Protein AF-A0A956IYE6-F1 (afdb_monomer_lite)

Secondary structure (DSSP, 8-state):
--SSSSTTSSSS---TT-----TTSGGGHHHHHHHHHHHHHHHSPEEPSS-BPPS-TTSSS-----EEEEEETTT--EEEPPBPEEETTEEE-GGG-SEEEEEE-BSS--SS-TTSBPPTTTTTT-S-EEEEEESSPPPTTEEEEEE-PBPS-HHHH-TT--

pLDDT: mean 80.99, std 15.94, range [44.03, 96.12]

Foldseek 3Di:
DPDPPPPPPPPPPPDPPPPPDDCPDPVVVVVVVVVVVVVVVVQWFDFDQAEFDQPDPVDPWRDWPKWKWKAQPVPRDIDTAAAFDQDPNDTDGPPNDQKHKYKQQADPPPDPNCVNHHDPVNSQRHRITMGMDGNDDDDPRIDMDMDTHGDPCCCVRPVNHD

Structure (mmCIF, N/CA/C/O backbone):
data_AF-A0A956IYE6-F1
#
_entry.id   AF-A0A956IYE6-F1
#
loop_
_atom_site.group_PDB
_atom_site.id
_atom_site.type_symbol
_atom_site.label_atom_id
_atom_site.label_alt_id
_atom_site.label_comp_id
_atom_site.label_asym_id
_atom_site.label_entity_id
_atom_site.label_seq_id
_atom_site.pdbx_PDB_ins_code
_atom_site.Cartn_x
_atom_site.Cartn_y
_atom_site.Cartn_z
_atom_site.occupancy
_atom_site.B_iso_or_equiv
_atom_site.auth_seq_id
_atom_site.auth_comp_id
_atom_site.auth_asym_id
_atom_site.auth_atom_id
_atom_site.pdbx_PDB_model_num
ATOM 1 N N . ARG A 1 1 ? 53.115 -42.828 -24.987 1.00 49.59 1 ARG A N 1
ATOM 2 C CA . ARG A 1 1 ? 54.206 -41.825 -24.904 1.00 49.59 1 ARG A CA 1
ATOM 3 C C . ARG A 1 1 ? 53.665 -40.422 -25.239 1.00 49.59 1 ARG A C 1
ATOM 5 O O . ARG A 1 1 ? 54.226 -39.773 -26.099 1.00 49.59 1 ARG A O 1
ATOM 12 N N . LEU A 1 2 ? 52.567 -39.999 -24.591 1.00 44.41 2 LEU A N 1
ATOM 13 C CA . LEU A 1 2 ? 51.901 -38.682 -24.708 1.00 44.41 2 LEU A CA 1
ATOM 14 C C . LEU A 1 2 ? 50.968 -38.519 -23.482 1.00 44.41 2 LEU A C 1
ATOM 16 O O . LEU A 1 2 ? 49.750 -38.533 -23.600 1.00 44.41 2 LEU A O 1
ATOM 20 N N . ARG A 1 3 ? 51.532 -38.552 -22.269 1.00 44.03 3 ARG A N 1
ATOM 21 C CA . ARG A 1 3 ? 50.774 -38.376 -21.009 1.00 44.03 3 ARG A CA 1
ATOM 22 C C . ARG A 1 3 ? 51.588 -37.678 -19.911 1.00 44.03 3 ARG A C 1
ATOM 24 O O . ARG A 1 3 ? 51.214 -37.738 -18.756 1.00 44.03 3 ARG A O 1
ATOM 31 N N . SER A 1 4 ? 52.710 -37.055 -20.271 1.00 47.66 4 SER A N 1
ATOM 32 C CA . SER A 1 4 ? 53.659 -36.446 -19.325 1.00 47.66 4 SER A CA 1
ATOM 33 C C . SER A 1 4 ? 54.035 -35.011 -19.709 1.00 47.66 4 SER A C 1
ATOM 35 O O . SER A 1 4 ? 55.137 -34.572 -19.408 1.00 47.66 4 SER A O 1
ATOM 37 N N . LEU A 1 5 ? 53.172 -34.317 -20.457 1.00 46.19 5 LEU A N 1
ATOM 38 C CA . LEU A 1 5 ? 53.403 -32.934 -20.901 1.00 46.19 5 LEU A CA 1
ATOM 39 C C . LEU A 1 5 ? 52.270 -31.977 -20.500 1.00 46.19 5 LEU A C 1
ATOM 41 O O . LEU A 1 5 ? 52.263 -30.848 -20.961 1.00 46.19 5 LEU A O 1
ATOM 45 N N . VAL A 1 6 ? 51.317 -32.408 -19.665 1.00 47.78 6 VAL A N 1
ATOM 46 C CA . VAL A 1 6 ? 50.218 -31.536 -19.195 1.00 47.78 6 VAL A CA 1
ATOM 47 C C . VAL A 1 6 ? 50.425 -31.068 -17.746 1.00 47.78 6 VAL A C 1
ATOM 49 O O . VAL A 1 6 ? 49.808 -30.098 -17.331 1.00 47.78 6 VAL A O 1
ATOM 52 N N . ASP A 1 7 ? 51.364 -31.660 -17.001 1.00 45.38 7 ASP A N 1
ATOM 53 C CA . ASP A 1 7 ? 51.587 -31.331 -15.581 1.00 45.38 7 ASP A CA 1
ATOM 54 C C . ASP A 1 7 ? 52.677 -30.264 -15.346 1.00 45.38 7 ASP A C 1
ATOM 56 O O . ASP A 1 7 ? 53.159 -30.118 -14.229 1.00 45.38 7 ASP A O 1
ATOM 60 N N . ALA A 1 8 ? 53.110 -29.535 -16.381 1.00 45.06 8 ALA A N 1
ATOM 61 C CA . ALA A 1 8 ? 54.215 -28.569 -16.274 1.00 45.06 8 ALA A CA 1
ATOM 62 C C . ALA A 1 8 ? 53.820 -27.108 -16.557 1.00 45.06 8 ALA A C 1
ATOM 64 O O . ALA A 1 8 ? 54.696 -26.256 -16.653 1.00 45.06 8 ALA A O 1
ATOM 65 N N . GLU A 1 9 ? 52.526 -26.802 -16.676 1.00 45.94 9 GLU A N 1
ATOM 66 C CA . GLU A 1 9 ? 52.058 -25.459 -17.055 1.00 45.94 9 GLU A CA 1
ATOM 67 C C . GLU A 1 9 ? 50.918 -24.966 -16.150 1.00 45.94 9 GLU A C 1
ATOM 69 O O . GLU A 1 9 ? 49.945 -24.370 -16.598 1.00 45.94 9 GLU A O 1
ATOM 74 N N . VAL A 1 10 ? 51.026 -25.245 -14.846 1.00 49.00 10 VAL A N 1
ATOM 75 C CA . VAL A 1 10 ? 50.118 -24.710 -13.811 1.00 49.00 10 VAL A CA 1
ATOM 76 C C . VAL A 1 10 ? 50.916 -24.189 -12.607 1.00 49.00 10 VAL A C 1
ATOM 78 O O . VAL A 1 10 ? 50.525 -24.386 -11.466 1.00 49.00 10 VAL A O 1
ATOM 81 N N . ASP A 1 11 ? 52.057 -23.538 -12.848 1.00 45.16 11 ASP A N 1
ATOM 82 C CA . ASP A 1 11 ? 52.896 -22.975 -11.772 1.00 45.16 11 ASP A CA 1
ATOM 83 C C . ASP A 1 11 ? 53.282 -21.501 -12.011 1.00 45.16 11 ASP A C 1
ATOM 85 O O . ASP A 1 11 ? 54.274 -21.001 -11.487 1.00 45.16 11 ASP A O 1
ATOM 89 N N . GLU A 1 12 ? 52.477 -20.767 -12.791 1.00 44.84 12 GLU A N 1
ATOM 90 C CA . GLU A 1 12 ? 52.711 -19.337 -13.068 1.00 44.84 12 GLU A CA 1
ATOM 91 C C . GLU A 1 12 ? 51.422 -18.493 -13.054 1.00 44.84 12 GLU A C 1
ATOM 93 O O . GLU A 1 12 ? 51.267 -17.546 -13.816 1.00 44.84 12 GLU A O 1
ATOM 98 N N . TRP A 1 13 ? 50.456 -18.835 -12.195 1.00 46.47 13 TRP A N 1
ATOM 99 C CA . TRP A 1 13 ? 49.241 -18.024 -11.980 1.00 46.47 13 TRP A CA 1
ATOM 100 C C . TRP A 1 13 ? 48.987 -17.720 -10.495 1.00 46.47 13 TRP A C 1
ATOM 102 O O . TRP A 1 13 ? 47.854 -17.556 -10.055 1.00 46.47 13 TRP A O 1
ATOM 112 N N . SER A 1 14 ? 50.052 -17.565 -9.705 1.00 50.34 14 SER A N 1
ATOM 113 C CA . SER A 1 14 ? 50.011 -17.019 -8.339 1.00 50.34 14 SER A CA 1
ATOM 114 C C . SER A 1 14 ? 49.891 -15.487 -8.332 1.00 50.34 14 SER A C 1
ATOM 116 O O . SER A 1 14 ? 50.554 -14.783 -7.569 1.00 50.34 14 SER A O 1
ATOM 118 N N . ALA A 1 15 ? 49.033 -14.945 -9.196 1.00 52.84 15 ALA A N 1
ATOM 119 C CA . ALA A 1 15 ? 48.708 -13.532 -9.172 1.00 52.84 15 ALA A CA 1
ATOM 120 C C . ALA A 1 15 ? 47.560 -13.289 -8.168 1.00 52.84 15 ALA A C 1
ATOM 122 O O . ALA A 1 15 ? 46.557 -14.001 -8.214 1.00 52.84 15 ALA A O 1
ATOM 123 N N . PRO A 1 16 ? 47.646 -12.277 -7.284 1.00 49.72 16 PRO A N 1
ATOM 124 C CA . PRO A 1 16 ? 46.663 -12.027 -6.217 1.00 49.72 16 PRO A CA 1
ATOM 125 C C . PRO A 1 16 ? 45.248 -11.646 -6.701 1.00 49.72 16 PRO A C 1
ATOM 127 O O . PRO A 1 16 ? 44.376 -11.371 -5.884 1.00 49.72 16 PRO A O 1
ATOM 130 N N . TRP A 1 17 ? 45.005 -11.632 -8.013 1.00 53.19 17 TRP A N 1
ATOM 131 C CA . TRP A 1 17 ? 43.701 -11.399 -8.637 1.00 53.19 17 TRP A CA 1
ATOM 132 C C . TRP A 1 17 ? 43.052 -12.677 -9.203 1.00 53.19 17 TRP A C 1
ATOM 134 O O . TRP A 1 17 ? 41.941 -12.612 -9.720 1.00 53.19 17 TRP A O 1
ATOM 144 N N . ALA A 1 18 ? 43.691 -13.847 -9.084 1.00 48.91 18 ALA A N 1
ATOM 145 C CA . ALA A 1 18 ? 43.176 -15.126 -9.583 1.00 48.91 18 ALA A CA 1
ATOM 146 C C . ALA A 1 18 ? 42.144 -15.794 -8.645 1.00 48.91 18 ALA A C 1
ATOM 148 O O . ALA A 1 18 ? 42.116 -17.015 -8.517 1.00 48.91 18 ALA A O 1
ATOM 149 N N . PHE A 1 19 ? 41.274 -15.013 -7.998 1.00 53.22 19 PHE A N 1
ATOM 150 C CA . PHE A 1 19 ? 40.067 -15.545 -7.359 1.00 53.22 19 PHE A CA 1
ATOM 151 C C . PHE A 1 19 ? 38.858 -15.213 -8.233 1.00 53.22 19 PHE A C 1
ATOM 153 O O . PHE A 1 19 ? 38.086 -14.304 -7.949 1.00 53.22 19 PHE A O 1
ATOM 160 N N . MET A 1 20 ? 38.708 -15.945 -9.337 1.00 55.75 20 MET A N 1
ATOM 161 C CA . MET A 1 20 ? 37.428 -16.026 -10.045 1.00 55.75 20 MET A CA 1
ATOM 162 C C . MET A 1 20 ? 36.647 -17.220 -9.493 1.00 55.75 20 MET A C 1
ATOM 164 O O . MET A 1 20 ? 36.390 -18.191 -10.203 1.00 55.75 20 MET A O 1
ATOM 168 N N . GLY A 1 21 ? 36.311 -17.169 -8.202 1.00 59.84 21 GLY A N 1
ATOM 169 C CA . GLY A 1 21 ? 35.242 -18.009 -7.673 1.00 59.84 21 GLY A CA 1
ATOM 170 C C . GLY A 1 21 ? 33.946 -17.626 -8.383 1.00 59.84 21 GLY A C 1
ATOM 171 O O . GLY A 1 21 ? 33.663 -16.440 -8.567 1.00 59.84 21 GLY A O 1
ATOM 172 N N . SER A 1 22 ? 33.189 -18.612 -8.858 1.00 69.62 22 SER A N 1
ATOM 173 C CA . SER A 1 22 ? 31.853 -18.347 -9.391 1.00 69.62 22 SER A CA 1
ATOM 174 C C . SER A 1 22 ? 30.989 -17.760 -8.277 1.00 69.62 22 SER A C 1
ATOM 176 O O . SER A 1 22 ? 31.059 -18.231 -7.148 1.00 69.62 22 SER A O 1
ATOM 178 N N . ILE A 1 23 ? 30.122 -16.795 -8.592 1.00 66.38 23 ILE A N 1
ATOM 179 C CA . ILE A 1 23 ? 29.118 -16.296 -7.636 1.00 66.38 23 ILE A CA 1
ATOM 180 C C . ILE A 1 23 ? 28.150 -17.404 -7.173 1.00 66.38 23 ILE A C 1
ATOM 182 O O . ILE A 1 23 ? 27.444 -17.232 -6.190 1.00 66.38 23 ILE A O 1
ATOM 186 N N . CYS A 1 24 ? 28.128 -18.542 -7.877 1.00 72.44 24 CYS A N 1
ATOM 187 C CA . CYS A 1 24 ? 27.356 -19.729 -7.514 1.00 72.44 24 CYS A CA 1
ATOM 188 C C . CYS A 1 24 ? 28.126 -20.730 -6.630 1.00 72.44 24 CYS A C 1
ATOM 190 O O . CYS A 1 24 ? 27.665 -21.857 -6.490 1.00 72.44 24 CYS A O 1
ATOM 192 N N . ASP A 1 25 ? 29.325 -20.394 -6.146 1.00 75.69 25 ASP A N 1
ATOM 193 C CA . ASP A 1 25 ? 30.071 -21.224 -5.191 1.00 75.69 25 ASP A CA 1
ATOM 194 C C . ASP A 1 25 ? 29.487 -21.052 -3.780 1.00 75.69 25 ASP A C 1
ATOM 196 O O . ASP A 1 25 ? 29.225 -19.922 -3.363 1.00 75.69 25 ASP A O 1
ATOM 200 N N . ASP A 1 26 ? 29.327 -22.153 -3.042 1.00 72.94 26 ASP A N 1
ATOM 201 C CA . ASP A 1 26 ? 28.773 -22.187 -1.680 1.00 72.94 26 ASP A CA 1
ATOM 202 C C . ASP A 1 26 ? 29.511 -21.230 -0.715 1.00 72.94 26 ASP A C 1
ATOM 204 O O . ASP A 1 26 ? 28.944 -20.748 0.267 1.00 72.94 26 ASP A O 1
ATOM 208 N N . ALA A 1 27 ? 30.776 -20.884 -0.995 1.00 72.12 27 ALA A N 1
ATOM 209 C CA . ALA A 1 27 ? 31.526 -19.885 -0.229 1.00 72.12 27 ALA A CA 1
ATOM 210 C C . ALA A 1 27 ? 30.889 -18.476 -0.248 1.00 72.12 27 ALA A C 1
ATOM 212 O O . ALA A 1 27 ? 31.189 -17.656 0.626 1.00 72.12 27 ALA A O 1
ATOM 213 N N . TYR A 1 28 ? 30.012 -18.187 -1.215 1.00 67.56 28 TYR A N 1
ATOM 214 C CA . TYR A 1 28 ? 29.268 -16.931 -1.316 1.00 67.56 28 TYR A CA 1
ATOM 215 C C . TYR A 1 28 ? 27.889 -16.971 -0.645 1.00 67.56 28 TYR A C 1
ATOM 217 O O . TYR A 1 28 ? 27.273 -15.911 -0.534 1.00 67.56 28 TYR A O 1
ATOM 225 N N . ASP A 1 29 ? 27.425 -18.116 -0.131 1.00 76.12 29 ASP A N 1
ATOM 226 C CA . ASP A 1 29 ? 26.099 -18.235 0.497 1.00 76.12 29 ASP A CA 1
ATOM 227 C C . ASP A 1 29 ? 25.915 -17.261 1.667 1.00 76.12 29 ASP A C 1
ATOM 229 O O . ASP A 1 29 ? 24.876 -16.614 1.784 1.00 76.12 29 ASP A O 1
A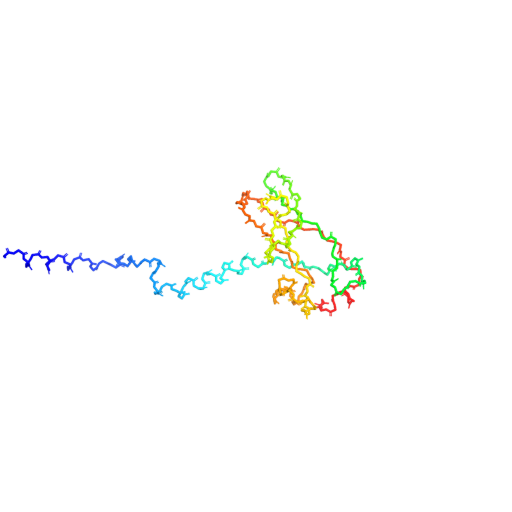TOM 233 N N . GLY A 1 30 ? 26.938 -17.103 2.513 1.00 79.12 30 GLY A N 1
ATOM 234 C CA . GLY A 1 30 ? 26.909 -16.160 3.637 1.00 79.12 30 GLY A CA 1
ATOM 235 C C . GLY A 1 30 ? 26.761 -14.700 3.180 1.00 79.12 30 GLY A C 1
ATOM 236 O O . GLY A 1 30 ? 25.763 -14.059 3.515 1.00 79.12 30 GLY A O 1
ATOM 237 N N . PRO A 1 31 ? 27.704 -14.168 2.377 1.00 76.38 31 PRO A N 1
ATOM 238 C CA . PRO A 1 31 ? 27.606 -12.815 1.830 1.00 76.38 31 PRO A CA 1
ATOM 239 C C . PRO A 1 31 ? 26.330 -12.558 1.010 1.00 76.38 31 PRO A C 1
ATOM 241 O O . PRO A 1 31 ? 25.737 -11.485 1.110 1.00 76.38 31 PRO A O 1
ATOM 244 N N . LEU A 1 32 ? 25.872 -13.529 0.212 1.00 76.69 32 LEU A N 1
ATOM 245 C CA . LEU A 1 32 ? 24.638 -13.399 -0.568 1.00 76.69 32 LEU A CA 1
ATOM 246 C C . LEU A 1 32 ? 23.390 -13.418 0.318 1.00 76.69 32 LEU A C 1
ATOM 248 O O . LEU A 1 32 ? 22.432 -12.708 0.010 1.00 76.69 32 LEU A O 1
ATOM 252 N N . ALA A 1 33 ? 23.389 -14.161 1.428 1.00 74.75 33 ALA A N 1
ATOM 253 C CA . ALA A 1 33 ? 22.305 -14.119 2.404 1.00 74.75 33 ALA A CA 1
ATOM 254 C C . ALA A 1 33 ? 22.195 -12.736 3.065 1.00 74.75 33 ALA A C 1
ATOM 256 O O . ALA A 1 33 ? 21.089 -12.214 3.197 1.00 74.75 33 ALA A O 1
ATOM 257 N N . GLU A 1 34 ? 23.322 -12.104 3.405 1.00 72.44 34 GLU A N 1
ATOM 258 C CA . GLU A 1 34 ? 23.339 -10.740 3.952 1.00 72.44 34 GLU A CA 1
ATOM 259 C C . GLU A 1 34 ? 22.833 -9.705 2.938 1.00 72.44 34 GLU A C 1
ATOM 261 O O . GLU A 1 34 ? 22.001 -8.863 3.276 1.00 72.44 34 GLU A O 1
ATOM 266 N N . VAL A 1 35 ? 23.264 -9.794 1.675 1.00 71.81 35 VAL A N 1
ATOM 267 C CA . VAL A 1 35 ? 22.762 -8.917 0.602 1.00 71.81 35 VAL A CA 1
ATOM 268 C C . VAL A 1 35 ? 21.272 -9.150 0.351 1.00 71.81 35 VAL A C 1
ATOM 270 O O . VAL A 1 35 ? 20.525 -8.193 0.175 1.00 71.81 35 VAL A O 1
ATOM 273 N N . THR A 1 36 ? 20.813 -10.401 0.380 1.00 66.88 36 THR A N 1
ATOM 274 C CA . THR A 1 36 ? 19.389 -10.733 0.223 1.00 66.88 36 THR A CA 1
ATOM 275 C C . THR A 1 36 ? 18.559 -10.156 1.364 1.00 66.88 36 THR A C 1
ATOM 277 O O . THR A 1 36 ? 17.466 -9.653 1.126 1.00 66.88 36 THR A O 1
ATOM 280 N N . GLU A 1 37 ? 19.071 -10.179 2.593 1.00 63.28 37 GLU A N 1
ATOM 281 C CA . GLU A 1 37 ? 18.401 -9.573 3.743 1.00 63.28 37 GLU A CA 1
ATOM 282 C C . GLU A 1 37 ? 18.350 -8.041 3.639 1.00 63.28 37 GLU A C 1
ATOM 284 O O . GLU A 1 37 ? 17.317 -7.436 3.923 1.00 63.28 37 GLU A O 1
ATOM 289 N N . LEU A 1 38 ? 19.420 -7.402 3.154 1.00 60.41 38 LEU A N 1
ATOM 290 C CA . LEU A 1 38 ? 19.423 -5.964 2.867 1.00 60.41 38 LEU A CA 1
ATOM 291 C C . LEU A 1 38 ? 18.410 -5.598 1.772 1.00 60.41 38 LEU A C 1
ATOM 293 O O . LEU A 1 38 ? 17.642 -4.654 1.941 1.00 60.41 38 LEU A O 1
ATOM 297 N N . LEU A 1 39 ? 18.351 -6.377 0.690 1.00 59.56 39 LEU A N 1
ATOM 298 C CA . LEU A 1 39 ? 17.390 -6.173 -0.397 1.00 59.56 39 LEU A CA 1
ATOM 299 C C . LEU A 1 39 ? 15.948 -6.443 0.041 1.00 59.56 39 LEU A C 1
ATOM 301 O O . LEU A 1 39 ? 15.041 -5.741 -0.399 1.00 59.56 39 LEU A O 1
ATOM 305 N N . ARG A 1 40 ? 15.720 -7.422 0.929 1.00 59.41 40 ARG A N 1
ATOM 306 C CA . ARG A 1 40 ? 14.400 -7.638 1.530 1.00 59.41 40 ARG A CA 1
ATOM 307 C C . ARG A 1 40 ? 13.966 -6.434 2.339 1.00 59.41 40 ARG A C 1
ATOM 309 O O . ARG A 1 40 ? 12.828 -6.025 2.178 1.00 59.41 40 ARG A O 1
ATOM 316 N N . ARG A 1 41 ? 14.846 -5.847 3.158 1.00 51.75 41 ARG A N 1
ATOM 317 C CA . ARG A 1 41 ? 14.527 -4.649 3.956 1.00 51.75 41 ARG A CA 1
ATOM 318 C C . ARG A 1 41 ? 14.115 -3.452 3.104 1.00 51.75 41 ARG A C 1
ATOM 320 O O . ARG A 1 41 ? 13.219 -2.723 3.521 1.00 51.75 41 ARG A O 1
ATOM 327 N N . ASP A 1 42 ? 14.710 -3.301 1.923 1.00 50.72 42 ASP A N 1
ATOM 328 C CA . ASP A 1 42 ? 14.323 -2.282 0.937 1.00 50.72 42 ASP A CA 1
ATOM 329 C C . ASP A 1 42 ? 13.014 -2.618 0.192 1.00 50.72 42 ASP A C 1
ATOM 331 O O . ASP A 1 42 ? 12.385 -1.721 -0.366 1.00 50.72 42 ASP A O 1
ATOM 335 N N . GLN A 1 43 ? 12.582 -3.886 0.192 1.00 53.81 43 GLN A N 1
ATOM 336 C CA . GLN A 1 43 ? 11.285 -4.331 -0.344 1.00 53.81 43 GLN A CA 1
ATOM 337 C C . GLN A 1 43 ? 10.154 -4.353 0.695 1.00 53.81 43 GLN A C 1
ATOM 339 O O . GLN A 1 43 ? 9.007 -4.578 0.316 1.00 53.81 43 GLN A O 1
ATOM 344 N N . ILE A 1 44 ? 10.437 -4.135 1.986 1.00 60.56 44 ILE A N 1
ATOM 345 C CA . ILE A 1 44 ? 9.384 -4.068 3.011 1.00 60.56 44 ILE A CA 1
ATOM 346 C C . ILE A 1 44 ? 8.504 -2.855 2.707 1.00 60.56 44 ILE A C 1
ATOM 348 O O . ILE A 1 44 ? 9.020 -1.769 2.424 1.00 60.56 44 ILE A O 1
ATOM 352 N N . GLY A 1 45 ? 7.187 -3.055 2.767 1.00 66.94 45 GLY A N 1
ATOM 353 C CA . GLY A 1 45 ? 6.201 -2.012 2.532 1.00 66.94 45 GLY A CA 1
ATOM 354 C C . GLY A 1 45 ? 6.469 -0.745 3.349 1.00 66.94 45 GLY A C 1
ATOM 355 O O . GLY A 1 45 ? 7.134 -0.750 4.390 1.00 66.94 45 GLY A O 1
ATOM 356 N N . ALA A 1 46 ? 5.961 0.379 2.859 1.00 88.12 46 ALA A N 1
ATOM 357 C CA . ALA A 1 46 ? 6.027 1.633 3.584 1.00 88.12 46 ALA A CA 1
ATOM 358 C C . ALA A 1 46 ? 4.951 1.639 4.676 1.00 88.12 46 ALA A C 1
ATOM 360 O O . ALA A 1 46 ? 3.771 1.462 4.381 1.00 88.12 46 ALA A O 1
ATOM 361 N N . CYS A 1 47 ? 5.341 1.877 5.928 1.00 90.81 47 CYS A N 1
ATOM 362 C CA . CYS A 1 47 ? 4.363 2.125 6.982 1.00 90.81 47 CYS A CA 1
ATOM 363 C C . CYS A 1 47 ? 3.825 3.551 6.843 1.00 90.81 47 CYS A C 1
ATOM 365 O O . CYS A 1 47 ? 4.600 4.498 6.661 1.00 90.81 47 CYS A O 1
ATOM 367 N N . VAL A 1 48 ? 2.510 3.709 6.940 1.00 91.25 48 VAL A N 1
ATOM 368 C CA . VAL A 1 48 ? 1.870 5.022 6.907 1.00 91.25 48 VAL A CA 1
ATOM 369 C C . VAL A 1 48 ? 2.178 5.740 8.233 1.00 91.25 48 VAL A C 1
ATOM 371 O O . VAL A 1 48 ? 1.896 5.183 9.290 1.00 91.25 48 VAL A O 1
ATOM 374 N N . PRO A 1 49 ? 2.794 6.939 8.211 1.00 85.31 49 PRO A N 1
ATOM 375 C CA . PRO A 1 49 ? 3.376 7.583 9.393 1.00 85.31 49 PRO A CA 1
ATOM 376 C C . PRO A 1 49 ? 2.393 8.330 10.283 1.00 85.31 49 PRO A C 1
ATOM 378 O O . PRO A 1 49 ? 2.838 9.041 11.179 1.00 85.31 49 PRO A O 1
ATOM 381 N N . GLU A 1 50 ? 1.093 8.181 10.064 1.00 88.88 50 GLU A N 1
ATOM 382 C CA . GLU A 1 50 ? 0.042 8.705 10.934 1.00 88.88 50 GLU A CA 1
ATOM 383 C C . GLU A 1 50 ? -1.046 7.639 11.085 1.00 88.88 50 GLU A C 1
ATOM 385 O O . GLU A 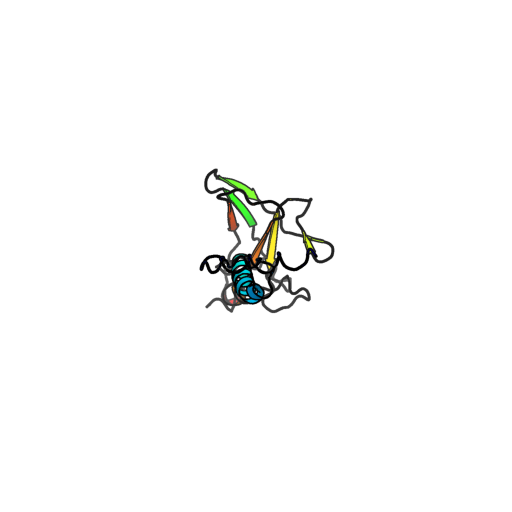1 50 ? -1.179 6.760 10.228 1.00 88.88 50 GLU A O 1
ATOM 390 N N . CYS A 1 51 ? -1.837 7.731 12.154 1.00 92.50 51 CYS A N 1
ATOM 391 C CA . CYS A 1 51 ? -2.972 6.838 12.364 1.00 92.50 51 CYS A CA 1
ATOM 392 C C . CYS A 1 51 ? -4.036 7.049 11.278 1.00 92.50 51 CYS A C 1
ATOM 394 O O . CYS A 1 51 ? -4.651 8.117 11.199 1.00 92.50 51 CYS A O 1
ATOM 396 N N . VAL A 1 52 ? -4.260 6.033 10.446 1.00 94.38 52 VAL A N 1
ATOM 397 C CA . VAL A 1 52 ? -5.317 6.037 9.425 1.00 94.38 52 VAL A CA 1
ATOM 398 C C . VAL A 1 52 ? -6.671 5.792 10.090 1.00 94.38 52 VAL A C 1
ATOM 400 O O . VAL A 1 52 ? -6.769 4.957 10.985 1.00 94.38 52 VAL A O 1
ATOM 403 N N . ALA A 1 53 ? -7.701 6.528 9.680 1.00 93.81 53 ALA A N 1
ATOM 404 C CA . ALA A 1 53 ? -9.051 6.361 10.211 1.00 93.81 53 ALA A CA 1
ATOM 405 C C . ALA A 1 53 ? -9.663 5.021 9.780 1.00 93.81 53 ALA A C 1
ATOM 407 O O . ALA A 1 53 ? -9.526 4.626 8.620 1.00 93.81 53 ALA A O 1
ATOM 408 N N . ASP A 1 54 ? -10.390 4.374 10.693 1.00 92.06 5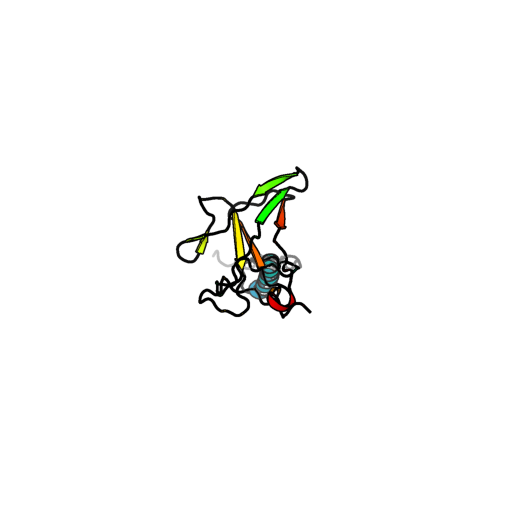4 ASP A N 1
ATOM 409 C CA . ASP A 1 54 ? -11.269 3.261 10.340 1.00 92.06 54 ASP A CA 1
ATOM 410 C C . ASP A 1 54 ? -12.589 3.785 9.774 1.00 92.06 54 ASP A C 1
ATOM 412 O O . ASP A 1 54 ? -13.333 4.516 10.435 1.00 92.06 54 ASP A O 1
ATOM 416 N N . GLN A 1 55 ? -12.878 3.415 8.532 1.00 92.25 55 GLN A N 1
ATOM 417 C CA . GLN A 1 55 ? -14.074 3.837 7.816 1.00 92.25 55 GLN A CA 1
ATOM 418 C C . GLN A 1 55 ? -15.290 2.974 8.171 1.00 92.25 55 GLN A C 1
ATOM 420 O O . GLN A 1 55 ? -16.428 3.413 7.974 1.00 92.25 55 GLN A O 1
ATOM 425 N N . ASP A 1 56 ? -15.079 1.770 8.714 1.00 90.56 56 ASP A N 1
ATOM 426 C CA . ASP A 1 56 ? -16.159 0.867 9.100 1.00 90.56 56 ASP A CA 1
ATOM 427 C C . ASP A 1 56 ? -15.839 0.078 10.375 1.00 90.56 56 ASP A C 1
ATOM 429 O O . ASP A 1 56 ? -15.509 -1.097 10.350 1.00 90.56 56 ASP A O 1
ATOM 433 N N . SER A 1 57 ? -16.106 0.688 11.530 1.00 85.56 57 SER A N 1
ATOM 434 C CA . SER A 1 57 ? -15.994 0.017 12.841 1.00 85.56 57 SER A CA 1
ATOM 435 C C . SER A 1 57 ? -16.831 -1.269 13.025 1.00 85.56 57 SER A C 1
ATOM 437 O O . SER A 1 57 ? -16.786 -1.883 14.096 1.00 85.56 57 SER A O 1
ATOM 439 N N . THR A 1 58 ? -17.662 -1.667 12.051 1.00 88.12 58 THR A N 1
ATOM 440 C CA . THR A 1 58 ? -18.387 -2.945 12.098 1.00 88.12 58 THR A CA 1
ATOM 441 C C . THR A 1 58 ? -17.564 -4.123 11.573 1.00 88.12 58 THR A C 1
ATOM 443 O O . THR A 1 58 ? -17.928 -5.275 11.846 1.00 88.12 58 THR A O 1
ATOM 446 N N . THR A 1 59 ? -16.455 -3.870 10.871 1.00 87.38 59 THR A N 1
ATOM 447 C CA . THR A 1 59 ? -15.507 -4.900 10.442 1.00 87.38 59 THR A CA 1
ATOM 448 C C . THR A 1 59 ? -14.471 -5.189 11.532 1.00 87.38 59 THR A C 1
ATOM 450 O O . THR A 1 59 ? -14.136 -4.331 12.342 1.00 87.38 59 THR A O 1
ATOM 453 N N . PRO A 1 60 ? -13.960 -6.432 11.611 1.00 83.12 60 PRO A N 1
ATOM 454 C CA . PRO A 1 60 ? -12.917 -6.780 12.577 1.00 83.12 60 PRO A CA 1
ATOM 455 C C . PRO A 1 60 ? -11.538 -6.221 12.200 1.00 83.12 60 PRO A C 1
ATOM 457 O O . PRO A 1 60 ? -10.648 -6.202 13.044 1.00 83.12 60 PRO A O 1
ATOM 460 N N . LEU A 1 61 ? -11.354 -5.824 10.940 1.00 87.56 61 LEU A N 1
ATOM 461 C CA . LEU A 1 61 ? -10.151 -5.172 10.442 1.00 87.56 61 LEU A CA 1
ATOM 462 C C . LEU A 1 61 ? -10.438 -3.711 10.137 1.00 87.56 61 LEU A C 1
ATOM 464 O O . LEU A 1 61 ? -11.572 -3.365 9.815 1.00 87.56 61 LEU A O 1
ATOM 468 N N . LEU A 1 62 ? -9.372 -2.917 10.170 1.00 90.12 62 LEU A N 1
ATOM 469 C CA . LEU A 1 62 ? -9.355 -1.538 9.711 1.00 90.12 62 LEU A CA 1
ATOM 470 C C . LEU A 1 62 ? -9.735 -1.463 8.226 1.00 90.12 62 LEU A C 1
ATOM 472 O O . LEU A 1 62 ? -9.035 -2.020 7.375 1.00 90.12 62 LEU A O 1
ATOM 476 N N . GLU A 1 63 ? -10.797 -0.727 7.917 1.00 91.12 63 GLU A N 1
ATOM 477 C CA . GLU A 1 63 ? -11.171 -0.395 6.544 1.00 91.12 63 GLU A CA 1
ATOM 478 C C . GLU A 1 63 ? -10.671 1.014 6.227 1.00 91.12 63 GLU A C 1
ATOM 480 O O . GLU A 1 63 ? -11.155 1.999 6.778 1.00 91.12 63 GLU A O 1
ATOM 485 N N . THR A 1 64 ? -9.671 1.122 5.352 1.00 92.75 64 THR A N 1
ATOM 486 C CA . THR A 1 64 ? -9.066 2.410 4.987 1.00 92.75 64 THR A CA 1
ATOM 487 C C . THR A 1 64 ? -9.740 3.017 3.751 1.00 92.75 64 THR A C 1
ATOM 489 O O . THR A 1 64 ? -10.337 2.318 2.929 1.00 92.75 64 THR A O 1
ATOM 492 N N . ASP A 1 65 ? -9.594 4.330 3.566 1.00 94.38 65 ASP A N 1
ATOM 493 C CA . ASP A 1 65 ? -9.910 5.032 2.314 1.00 94.38 65 ASP A CA 1
ATOM 494 C C . ASP A 1 65 ? -8.645 5.388 1.505 1.00 94.38 65 ASP A C 1
ATOM 496 O O . ASP A 1 65 ? -8.677 6.247 0.614 1.00 94.38 65 ASP A O 1
ATOM 500 N N . CYS A 1 66 ? -7.512 4.757 1.829 1.00 95.25 66 CYS A N 1
ATOM 501 C CA . CYS A 1 66 ? -6.222 5.095 1.256 1.00 95.25 66 CYS A CA 1
ATOM 502 C C . CYS A 1 66 ? -6.236 4.967 -0.275 1.00 95.25 66 CYS A C 1
ATOM 504 O O . CYS A 1 66 ? -6.599 3.944 -0.856 1.00 95.25 66 CYS A O 1
ATOM 506 N N . VAL A 1 67 ? -5.773 6.020 -0.949 1.00 95.69 67 VAL A N 1
ATOM 507 C CA . VAL A 1 67 ? -5.547 6.027 -2.396 1.00 95.69 67 VAL A CA 1
ATOM 508 C C . VAL A 1 67 ? -4.067 6.185 -2.696 1.00 95.69 67 VAL A C 1
ATOM 510 O O . VAL A 1 67 ? -3.403 7.085 -2.172 1.00 95.69 67 VAL A O 1
ATOM 513 N N . TYR A 1 68 ? -3.559 5.335 -3.586 1.00 95.38 68 TYR A N 1
ATOM 514 C CA . TYR A 1 68 ? -2.160 5.341 -3.994 1.00 95.38 68 TYR A CA 1
ATOM 515 C C . TYR A 1 68 ? -2.012 5.618 -5.481 1.00 95.38 68 TYR A C 1
ATOM 517 O O . TYR A 1 68 ? -2.789 5.158 -6.315 1.00 95.38 68 TYR A O 1
ATOM 525 N N . ARG A 1 69 ? -0.959 6.355 -5.816 1.00 95.75 69 ARG A N 1
ATOM 526 C CA . ARG A 1 69 ? -0.581 6.667 -7.190 1.00 95.75 69 ARG A CA 1
ATOM 527 C C . ARG A 1 69 ? 0.925 6.679 -7.340 1.00 95.75 69 ARG A C 1
ATOM 529 O O . ARG A 1 69 ? 1.662 6.995 -6.407 1.00 95.75 69 ARG A O 1
ATOM 536 N N . LEU A 1 70 ? 1.370 6.392 -8.548 1.00 94.69 70 LEU A N 1
ATOM 537 C CA . LEU A 1 70 ? 2.737 6.617 -8.972 1.00 94.69 70 LEU A CA 1
ATOM 538 C C . LEU A 1 70 ? 2.841 8.000 -9.594 1.00 94.69 70 LEU A C 1
ATOM 540 O O . LEU A 1 70 ? 2.060 8.330 -10.483 1.00 94.69 70 LEU A O 1
ATOM 544 N N . VAL A 1 71 ? 3.806 8.795 -9.141 1.00 95.81 71 VAL A N 1
ATOM 545 C CA . VAL A 1 71 ? 4.074 10.126 -9.689 1.00 95.81 71 VAL A CA 1
ATOM 546 C C . VAL A 1 71 ? 5.500 10.161 -10.207 1.00 95.81 71 VAL A C 1
ATOM 548 O O . VAL A 1 71 ? 6.442 9.882 -9.466 1.00 95.81 71 VAL A O 1
ATOM 551 N N . ASN A 1 72 ? 5.672 10.518 -11.476 1.00 96.12 72 ASN A N 1
ATOM 552 C CA . ASN A 1 72 ? 6.991 10.796 -12.016 1.00 96.12 72 ASN A CA 1
ATOM 553 C C . ASN A 1 72 ? 7.421 12.215 -11.622 1.00 96.12 72 ASN A C 1
ATOM 555 O O . ASN A 1 72 ? 6.849 13.195 -12.096 1.00 96.12 72 ASN A O 1
ATOM 559 N N . ILE A 1 73 ? 8.445 12.344 -10.783 1.00 95.00 73 ILE A N 1
ATOM 560 C CA . ILE A 1 73 ? 8.893 13.635 -10.241 1.00 95.00 73 ILE A CA 1
ATOM 561 C C . ILE A 1 73 ? 9.524 14.552 -11.302 1.00 95.00 73 ILE A C 1
ATOM 563 O O . ILE A 1 73 ? 9.632 15.757 -11.085 1.00 95.00 73 ILE A O 1
ATOM 567 N N . TYR A 1 74 ? 9.939 14.005 -12.451 1.00 96.00 74 TYR A N 1
ATOM 568 C CA . TYR A 1 74 ? 10.536 14.775 -13.544 1.00 96.00 74 TYR A CA 1
ATOM 569 C C . TYR A 1 74 ? 9.503 15.248 -14.570 1.00 96.00 74 TYR A C 1
ATOM 571 O O . TYR A 1 74 ? 9.639 16.350 -15.101 1.00 96.00 74 TYR A O 1
ATOM 579 N N . THR A 1 75 ? 8.489 14.430 -14.876 1.00 95.81 75 THR A N 1
ATOM 580 C CA . THR A 1 75 ? 7.477 14.738 -15.906 1.00 95.81 75 THR A CA 1
ATOM 581 C C . THR A 1 75 ? 6.140 15.202 -15.329 1.00 95.81 75 THR A C 1
ATOM 583 O O . THR A 1 75 ? 5.355 15.820 -16.045 1.00 95.81 75 THR A O 1
ATOM 586 N N . GLY A 1 76 ? 5.869 14.919 -14.053 1.00 94.56 76 GLY A N 1
ATOM 587 C CA . GLY A 1 76 ? 4.582 15.159 -13.401 1.00 94.56 76 GLY A CA 1
ATOM 588 C C . GLY A 1 76 ? 3.479 14.169 -13.793 1.00 94.56 76 GLY A C 1
ATOM 589 O O . GLY A 1 76 ? 2.336 14.359 -13.379 1.00 94.56 76 GLY A O 1
ATOM 590 N N . GLU A 1 77 ? 3.792 13.138 -14.587 1.00 95.69 77 GLU A N 1
ATOM 591 C CA . GLU A 1 77 ? 2.849 12.076 -14.955 1.00 95.69 77 GLU A CA 1
ATOM 592 C C . GLU A 1 77 ? 2.370 11.322 -13.709 1.00 95.69 77 GLU A C 1
ATOM 594 O O . GLU A 1 77 ? 3.169 11.035 -12.815 1.00 95.69 77 GLU A O 1
ATOM 599 N N . GLN A 1 78 ? 1.071 11.012 -13.656 1.00 95.12 78 GLN A N 1
ATOM 600 C CA . GLN A 1 78 ? 0.446 10.317 -12.533 1.00 95.12 78 GLN A CA 1
ATOM 601 C C . GLN A 1 78 ? -0.342 9.111 -13.024 1.00 95.12 78 GLN A C 1
ATOM 603 O O . GLN A 1 78 ? -1.095 9.215 -13.993 1.00 95.12 78 GLN A O 1
ATOM 608 N N . VAL A 1 79 ? -0.182 7.992 -12.328 1.00 93.94 79 VAL A N 1
ATOM 609 C CA . VAL A 1 79 ? -0.924 6.757 -12.576 1.00 93.94 79 VAL A CA 1
ATOM 610 C C . VAL A 1 79 ? -1.527 6.303 -11.261 1.00 93.94 79 VAL A C 1
ATOM 612 O O . VAL A 1 79 ? -0.789 5.980 -10.329 1.00 93.94 79 VAL A O 1
ATOM 615 N N . ASP A 1 80 ? -2.853 6.287 -11.190 1.00 94.75 80 ASP A N 1
ATOM 616 C CA . ASP A 1 80 ? -3.562 5.711 -10.052 1.00 94.75 80 ASP A CA 1
ATOM 617 C C . ASP A 1 80 ? -3.318 4.202 -10.017 1.00 94.75 80 ASP A C 1
ATOM 619 O O . ASP A 1 80 ? -3.276 3.536 -11.055 1.00 94.75 80 ASP A O 1
ATOM 623 N N . LEU A 1 81 ? -3.113 3.671 -8.817 1.00 94.75 81 LEU A N 1
ATOM 624 C CA . LEU A 1 81 ? -2.901 2.250 -8.604 1.00 94.75 81 LEU A CA 1
ATOM 625 C C . LEU A 1 81 ? -4.201 1.613 -8.138 1.00 94.75 81 LEU A C 1
ATOM 627 O O . LEU A 1 81 ? -4.863 2.129 -7.241 1.00 94.75 81 LEU A O 1
ATOM 631 N N . ALA A 1 82 ? -4.537 0.462 -8.707 1.00 95.50 82 ALA A N 1
ATOM 632 C CA . ALA A 1 82 ? -5.598 -0.372 -8.178 1.00 95.50 82 ALA A CA 1
ATOM 633 C C . ALA A 1 82 ? -5.080 -1.258 -7.032 1.00 95.50 82 ALA A C 1
ATOM 635 O O . ALA A 1 82 ? -3.901 -1.638 -6.999 1.00 95.50 82 ALA A O 1
ATOM 636 N N . ARG A 1 83 ? -5.975 -1.623 -6.107 1.00 94.19 83 ARG A N 1
ATOM 637 C CA . ARG A 1 83 ? -5.686 -2.623 -5.072 1.00 94.19 83 ARG A CA 1
ATOM 638 C C . ARG A 1 83 ? -5.500 -3.987 -5.736 1.00 94.19 83 ARG A C 1
ATOM 640 O O . ARG A 1 83 ? -6.259 -4.351 -6.634 1.00 94.19 83 ARG A O 1
ATOM 647 N N . CYS A 1 84 ? -4.490 -4.737 -5.313 1.00 94.38 84 CYS A N 1
ATOM 648 C CA . CYS A 1 84 ? -4.293 -6.104 -5.775 1.00 94.38 84 CYS A CA 1
ATOM 649 C C . CYS A 1 84 ? -5.452 -6.999 -5.316 1.00 94.38 84 CYS A C 1
ATOM 651 O O . CYS A 1 84 ? -6.036 -6.808 -4.251 1.00 94.38 84 CYS A O 1
ATOM 653 N N . GLU A 1 85 ? -5.732 -8.036 -6.095 1.00 93.19 85 GLU A N 1
ATOM 654 C CA . GLU A 1 85 ? -6.718 -9.064 -5.779 1.00 93.19 85 GLU A CA 1
ATOM 655 C C . GLU A 1 85 ? -6.004 -10.373 -5.433 1.00 93.19 85 GLU A C 1
ATOM 657 O O . GLU A 1 85 ? -4.987 -10.723 -6.041 1.00 93.19 85 GLU A O 1
ATOM 662 N N . ARG A 1 86 ? -6.562 -11.148 -4.500 1.00 88.00 86 ARG A N 1
ATOM 663 C CA . ARG A 1 86 ? -6.132 -12.533 -4.284 1.00 88.00 86 ARG A CA 1
ATOM 664 C C . ARG A 1 86 ? -6.648 -13.418 -5.421 1.00 88.00 86 ARG A C 1
ATOM 666 O O . ARG A 1 86 ? -7.854 -13.611 -5.565 1.00 88.00 86 ARG A O 1
ATOM 673 N N . LYS A 1 87 ? -5.736 -14.006 -6.197 1.00 84.81 87 LYS A N 1
ATOM 674 C CA . LYS A 1 87 ? -6.019 -15.036 -7.211 1.00 84.81 87 LYS A CA 1
ATOM 675 C C . LYS A 1 87 ? -5.204 -16.279 -6.883 1.00 84.81 87 LYS A C 1
ATOM 677 O O . LYS A 1 87 ? -3.984 -16.206 -6.793 1.00 84.81 87 LYS A O 1
ATOM 682 N N . ASP A 1 88 ? -5.887 -17.394 -6.631 1.00 84.69 88 ASP A N 1
ATOM 683 C CA . ASP A 1 88 ? -5.267 -18.675 -6.257 1.00 84.69 88 ASP A CA 1
ATOM 684 C C . ASP A 1 88 ? -4.276 -18.571 -5.075 1.00 84.69 88 ASP A C 1
ATOM 686 O O . ASP A 1 88 ? -3.243 -19.234 -5.040 1.00 84.69 88 ASP A O 1
ATOM 690 N N . GLY A 1 89 ? -4.579 -17.706 -4.098 1.00 82.25 89 GLY A N 1
ATOM 691 C CA . GLY A 1 89 ? -3.730 -17.487 -2.919 1.00 82.25 89 GLY A CA 1
ATOM 692 C C . GLY A 1 89 ? -2.501 -16.603 -3.164 1.00 82.25 89 GLY A C 1
ATOM 693 O O . GLY A 1 89 ? -1.656 -16.479 -2.282 1.00 82.25 89 GLY A O 1
ATOM 694 N N . VAL A 1 90 ? -2.397 -15.954 -4.327 1.00 85.19 90 VAL A N 1
ATOM 695 C CA . VAL A 1 90 ? -1.320 -15.015 -4.672 1.00 85.19 90 VAL A CA 1
ATOM 696 C C . VAL A 1 90 ? -1.917 -13.639 -4.959 1.00 85.19 90 VAL A C 1
ATOM 698 O O . VAL A 1 90 ? -3.009 -13.530 -5.514 1.00 85.19 90 VAL A O 1
ATOM 701 N N . TRP A 1 91 ? -1.228 -12.577 -4.545 1.00 88.50 91 TRP A N 1
ATOM 702 C CA . TRP A 1 91 ? -1.609 -11.214 -4.907 1.00 88.50 91 TRP A CA 1
ATOM 703 C C . TRP A 1 91 ? -1.326 -10.963 -6.384 1.00 88.50 91 TRP A C 1
ATOM 705 O O . TRP A 1 91 ? -0.221 -11.214 -6.865 1.00 88.50 91 TRP A O 1
ATOM 715 N N . ALA A 1 92 ? -2.326 -10.468 -7.103 1.00 91.62 92 ALA A N 1
ATOM 716 C CA . ALA A 1 92 ? -2.218 -10.171 -8.517 1.00 91.62 92 ALA A CA 1
ATOM 717 C C . ALA A 1 92 ? -2.951 -8.868 -8.856 1.00 91.62 92 ALA A C 1
ATOM 719 O O . ALA A 1 92 ? -3.976 -8.555 -8.248 1.00 91.62 92 ALA A O 1
ATOM 720 N N . PRO A 1 93 ? -2.473 -8.124 -9.861 1.00 92.44 93 PRO A N 1
ATOM 721 C CA . PRO A 1 93 ? -3.148 -6.925 -10.315 1.00 92.44 93 PRO A CA 1
ATOM 722 C C . PRO A 1 93 ? -4.532 -7.262 -10.889 1.00 92.44 93 PRO A C 1
ATOM 724 O O . PRO A 1 93 ? -4.712 -8.297 -11.561 1.00 92.44 93 PRO A O 1
ATOM 727 N N . PRO A 1 94 ? -5.535 -6.405 -10.651 1.00 91.75 94 PRO A N 1
ATOM 728 C CA . PRO A 1 94 ? -6.810 -6.523 -11.336 1.00 91.75 94 PRO A CA 1
ATOM 729 C C . PRO A 1 94 ? -6.603 -6.288 -12.838 1.00 91.75 94 PRO A C 1
ATOM 731 O O . PRO A 1 94 ? -5.682 -5.597 -13.266 1.00 91.75 94 PRO A O 1
ATOM 734 N N . GLY A 1 95 ? -7.420 -6.935 -13.673 1.00 86.62 95 GLY A N 1
ATOM 735 C CA . GLY A 1 95 ? -7.446 -6.671 -15.120 1.00 86.62 95 GLY A CA 1
ATOM 736 C C . GLY A 1 95 ? -6.148 -6.921 -15.910 1.00 86.62 95 GLY A C 1
ATOM 737 O O . GLY A 1 95 ? -6.106 -6.589 -17.092 1.00 86.62 95 GLY A O 1
ATOM 738 N N . GLY A 1 96 ? -5.109 -7.512 -15.308 1.00 80.44 96 GLY A N 1
ATOM 739 C CA . GLY A 1 96 ? -3.806 -7.699 -15.955 1.00 80.44 96 GLY A CA 1
ATOM 740 C C . GLY A 1 96 ? -2.948 -6.432 -16.011 1.00 80.44 96 GLY A C 1
ATOM 741 O O . GLY A 1 96 ? -2.050 -6.347 -16.849 1.00 80.44 96 GLY A O 1
ATOM 742 N N . GLU A 1 97 ? -3.218 -5.447 -15.148 1.00 87.38 97 GLU A N 1
ATOM 743 C CA . GLU A 1 97 ? -2.336 -4.294 -14.964 1.00 87.38 97 GLU A CA 1
ATOM 744 C C . GLU A 1 97 ? -0.910 -4.747 -14.610 1.00 87.38 97 GLU A C 1
ATOM 746 O O . GLU A 1 97 ? -0.680 -5.836 -14.097 1.00 87.38 97 GLU A O 1
ATOM 751 N N . GLY A 1 98 ? 0.092 -3.921 -14.902 1.00 91.81 98 GLY A N 1
ATOM 752 C CA . GLY A 1 98 ? 1.481 -4.280 -14.611 1.00 91.81 98 GLY A CA 1
ATOM 753 C C . GLY A 1 98 ? 1.877 -4.106 -13.139 1.00 91.81 98 GLY A C 1
ATOM 754 O O . GLY A 1 98 ? 2.992 -4.469 -12.758 1.00 91.81 98 GLY A O 1
ATOM 755 N N . ARG A 1 99 ? 1.015 -3.468 -12.341 1.00 93.75 99 ARG A N 1
ATOM 756 C CA . ARG A 1 99 ? 1.287 -3.006 -10.978 1.00 93.75 99 ARG A CA 1
ATOM 757 C C . ARG A 1 99 ? -0.007 -2.936 -10.183 1.00 93.75 99 ARG A C 1
ATOM 759 O O . ARG A 1 99 ? -1.050 -2.687 -10.772 1.00 93.75 99 ARG A O 1
ATOM 766 N N . CYS A 1 100 ? 0.079 -3.098 -8.873 1.00 95.44 100 CYS A N 1
ATOM 767 C CA . CYS A 1 100 ? -1.021 -2.861 -7.941 1.00 95.44 100 CYS A CA 1
ATOM 768 C C . CYS A 1 100 ? -0.452 -2.661 -6.530 1.00 95.44 100 CYS A C 1
ATOM 770 O O . CYS A 1 100 ? 0.739 -2.895 -6.309 1.00 95.44 100 CYS A O 1
ATOM 772 N N . TYR A 1 101 ? -1.278 -2.228 -5.581 1.00 94.50 101 TYR A N 1
ATOM 773 C CA . TYR A 1 101 ? -0.869 -2.102 -4.181 1.00 94.50 101 TYR A CA 1
ATOM 774 C C . TYR A 1 101 ? -1.579 -3.112 -3.274 1.00 94.50 101 TYR A C 1
ATOM 776 O O . TYR A 1 101 ? -2.720 -3.503 -3.528 1.00 94.50 101 TYR A O 1
ATOM 784 N N . VAL A 1 102 ? -0.907 -3.514 -2.199 1.00 93.75 102 VAL A N 1
ATOM 785 C CA . VAL A 1 102 ? -1.478 -4.282 -1.087 1.00 93.75 102 VAL A CA 1
ATOM 786 C C . VAL A 1 102 ? -1.379 -3.431 0.170 1.00 93.75 102 VAL A C 1
ATOM 788 O O . VAL A 1 102 ? -0.336 -2.836 0.425 1.00 93.75 102 VAL A O 1
ATOM 791 N N . GLU A 1 103 ? -2.454 -3.395 0.948 1.00 93.81 103 GLU A N 1
ATOM 792 C CA . GLU A 1 103 ? -2.443 -2.869 2.310 1.00 93.81 103 GLU A CA 1
ATOM 793 C C . GLU A 1 103 ? -2.462 -4.031 3.292 1.00 93.81 103 GLU A C 1
ATOM 795 O O . GLU A 1 103 ? -3.263 -4.957 3.146 1.00 93.81 103 GLU A O 1
ATOM 800 N N . ARG A 1 104 ? -1.594 -3.951 4.293 1.00 93.56 104 ARG A N 1
ATOM 801 C CA . ARG A 1 104 ? -1.597 -4.802 5.475 1.00 93.56 104 ARG A CA 1
ATOM 802 C C . ARG A 1 104 ? -2.095 -3.961 6.629 1.00 93.56 104 ARG A C 1
ATOM 804 O O . ARG A 1 104 ? -1.573 -2.871 6.866 1.00 93.56 104 ARG A O 1
ATOM 811 N N . VAL A 1 105 ? -3.103 -4.464 7.316 1.00 92.94 105 VAL A N 1
ATOM 812 C CA . VAL A 1 105 ? -3.804 -3.741 8.384 1.00 92.94 105 VAL A CA 1
ATOM 813 C C . VAL A 1 105 ? -4.007 -4.605 9.623 1.00 92.94 105 VAL A C 1
ATOM 815 O O . VAL A 1 105 ? -4.433 -4.118 10.668 1.00 92.94 105 VAL A O 1
ATOM 818 N N . ASP A 1 106 ? -3.683 -5.896 9.531 1.00 91.06 106 ASP A N 1
ATOM 819 C CA . ASP A 1 106 ? -3.890 -6.834 10.616 1.00 91.06 106 ASP A CA 1
ATOM 820 C C . ASP A 1 106 ? -2.721 -6.778 11.602 1.00 91.06 106 ASP A C 1
ATOM 822 O O . ASP A 1 106 ? -1.676 -7.417 11.482 1.00 91.06 106 ASP A O 1
ATOM 826 N N . ARG A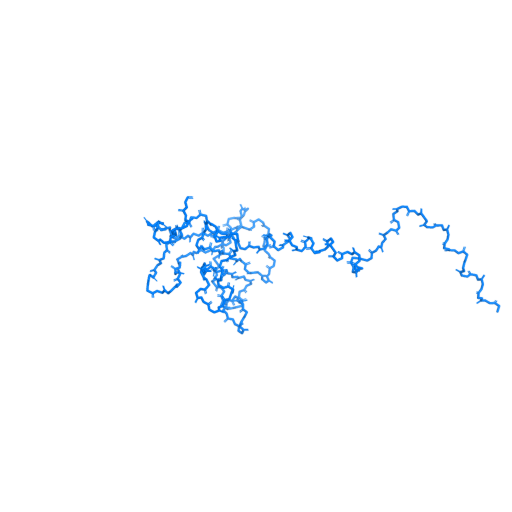 1 107 ? -2.857 -5.916 12.599 1.00 86.31 107 ARG A N 1
ATOM 827 C CA . ARG A 1 107 ? -1.837 -5.773 13.636 1.00 86.31 107 ARG A CA 1
ATOM 828 C C . ARG A 1 107 ? -1.779 -6.989 14.563 1.00 86.31 107 ARG A C 1
ATOM 830 O O . ARG A 1 107 ? -0.692 -7.412 14.963 1.00 86.31 107 ARG A O 1
ATOM 837 N N . GLU A 1 108 ? -2.953 -7.481 14.941 1.00 83.88 108 GLU A N 1
ATOM 838 C CA . GLU A 1 108 ? -3.148 -8.443 16.028 1.00 83.88 108 GLU A CA 1
ATOM 839 C C . GLU A 1 108 ? -3.267 -9.892 15.517 1.00 83.88 108 GLU A C 1
ATOM 841 O O . GLU A 1 108 ? -3.433 -10.811 16.320 1.00 83.88 108 GLU A O 1
ATOM 846 N N . GLY A 1 109 ? -3.157 -10.114 14.201 1.00 85.12 109 GLY A N 1
ATOM 847 C CA . GLY A 1 109 ? -3.299 -11.430 13.574 1.00 85.12 109 GLY A CA 1
ATOM 848 C C . GLY A 1 109 ? -4.722 -11.977 13.707 1.00 85.12 109 GLY A C 1
ATOM 849 O O . GLY A 1 109 ? -4.923 -13.144 14.051 1.00 85.12 109 GLY A O 1
ATOM 850 N N . LEU A 1 110 ? -5.721 -11.107 13.537 1.00 86.56 110 LEU A N 1
ATOM 851 C CA . LEU A 1 110 ? -7.144 -11.432 13.624 1.00 86.56 110 LEU A CA 1
ATOM 852 C C . LEU A 1 110 ? -7.619 -12.269 12.431 1.00 86.56 110 LEU A C 1
ATOM 854 O O . LEU A 1 110 ? -8.596 -13.018 12.544 1.00 86.56 110 LEU A O 1
ATOM 858 N N . THR A 1 111 ? -6.946 -12.147 11.292 1.00 84.88 111 THR A N 1
ATOM 859 C CA . THR A 1 111 ? -7.207 -12.921 10.089 1.00 84.88 111 THR A CA 1
ATOM 860 C C . THR A 1 111 ? -6.421 -14.229 10.058 1.00 84.88 111 THR A C 1
ATOM 862 O O . THR A 1 111 ? -5.332 -14.350 10.614 1.00 84.88 111 THR A O 1
ATOM 865 N N . PRO A 1 112 ? -6.944 -15.253 9.360 1.00 84.19 112 PRO A N 1
ATOM 866 C CA . PRO A 1 112 ? -6.183 -16.467 9.087 1.00 84.19 112 PRO A CA 1
ATOM 867 C C . PRO A 1 112 ? -5.043 -16.297 8.070 1.00 84.19 112 PRO A C 1
ATOM 869 O O . PRO A 1 112 ? -4.296 -17.259 7.887 1.00 84.19 112 PRO A O 1
ATOM 872 N N . ASP A 1 113 ? -4.957 -15.169 7.353 1.00 83.44 113 ASP A N 1
ATOM 873 C CA . ASP A 1 113 ? -3.984 -14.944 6.279 1.00 83.44 113 ASP A CA 1
ATOM 874 C C . ASP A 1 113 ? -2.833 -14.056 6.778 1.00 83.44 113 ASP A C 1
ATOM 876 O O . ASP A 1 113 ? -2.985 -12.840 6.856 1.00 83.44 113 ASP A O 1
ATOM 880 N N . PRO A 1 114 ? -1.636 -14.619 7.034 1.00 84.44 114 PRO A N 1
ATOM 881 C CA . PRO A 1 114 ? -0.498 -13.842 7.521 1.00 84.44 114 PRO A CA 1
ATOM 882 C C . PRO A 1 114 ? -0.003 -12.774 6.539 1.00 84.44 114 PRO A C 1
ATOM 884 O O . PRO A 1 114 ? 0.910 -12.024 6.866 1.00 84.44 114 PRO A O 1
ATOM 887 N N . ALA A 1 115 ? -0.502 -12.740 5.301 1.00 82.81 115 ALA A N 1
ATOM 888 C CA . ALA A 1 115 ? -0.139 -11.688 4.362 1.00 82.81 115 ALA A CA 1
ATOM 889 C C . ALA A 1 115 ? -0.847 -10.358 4.637 1.00 82.81 115 ALA A C 1
ATOM 891 O O . ALA A 1 115 ? -0.372 -9.347 4.118 1.00 82.81 115 ALA A O 1
ATOM 892 N N . ASP A 1 116 ? -1.935 -10.374 5.412 1.00 86.06 116 ASP A N 1
ATOM 893 C CA . ASP A 1 116 ? -2.662 -9.179 5.849 1.00 86.06 116 ASP A CA 1
ATOM 894 C C . ASP A 1 116 ? -2.025 -8.567 7.110 1.00 86.06 116 ASP A C 1
ATOM 896 O O . ASP A 1 116 ? -2.301 -7.410 7.450 1.00 86.06 116 ASP A O 1
ATOM 900 N N . ASP A 1 117 ? -1.127 -9.320 7.761 1.00 91.56 117 ASP A N 1
ATOM 901 C CA . ASP A 1 117 ? -0.422 -8.916 8.970 1.00 91.56 117 ASP A CA 1
ATOM 902 C C . ASP A 1 117 ? 0.548 -7.767 8.713 1.00 91.56 117 ASP A C 1
ATOM 904 O O . ASP A 1 117 ? 1.434 -7.868 7.862 1.00 91.56 117 ASP A O 1
ATOM 908 N N . LEU A 1 118 ? 0.499 -6.726 9.545 1.00 90.94 118 LEU A N 1
ATOM 909 C CA . LEU A 1 118 ? 1.552 -5.707 9.564 1.00 90.94 118 LEU A CA 1
ATOM 910 C C . LEU A 1 118 ? 2.923 -6.356 9.803 1.00 90.94 118 LEU A C 1
ATOM 912 O O . LEU A 1 118 ? 3.062 -7.262 10.631 1.00 90.94 118 LEU A O 1
ATOM 916 N N . SER A 1 119 ? 3.975 -5.863 9.153 1.00 89.81 119 SER A N 1
ATOM 917 C CA . SER A 1 119 ? 5.341 -6.272 9.480 1.00 89.81 119 SER A CA 1
ATOM 918 C C . SER A 1 119 ? 5.727 -5.802 10.891 1.00 89.81 119 SER A C 1
ATOM 920 O O . SER A 1 119 ? 5.235 -4.769 11.358 1.00 89.81 119 SER A O 1
ATOM 922 N N . PRO A 1 120 ? 6.659 -6.489 11.584 1.00 88.25 120 PRO A N 1
ATOM 923 C CA . PRO A 1 120 ? 7.119 -6.064 12.909 1.00 88.25 120 PRO A CA 1
ATOM 924 C C . PRO A 1 120 ? 7.591 -4.605 12.957 1.00 88.25 120 PRO A C 1
ATOM 926 O O . PRO A 1 120 ? 7.386 -3.929 13.957 1.00 88.25 120 PRO A O 1
ATOM 929 N N . ARG A 1 121 ? 8.164 -4.103 11.854 1.00 86.31 121 ARG A N 1
ATOM 930 C CA . ARG A 1 121 ? 8.611 -2.712 11.716 1.00 86.31 121 ARG A CA 1
ATOM 931 C C . ARG A 1 121 ? 7.451 -1.719 11.783 1.00 86.31 121 ARG A C 1
ATOM 933 O O . ARG A 1 121 ? 7.604 -0.673 12.404 1.00 86.31 121 ARG A O 1
ATOM 940 N N . CYS A 1 122 ? 6.340 -2.009 11.109 1.00 89.19 122 CYS A N 1
ATOM 941 C CA . CYS A 1 122 ? 5.197 -1.102 11.043 1.00 89.19 122 CYS A CA 1
ATOM 942 C C . CYS A 1 122 ? 4.293 -1.220 12.271 1.00 89.19 122 CYS A C 1
ATOM 944 O O . CYS A 1 122 ? 3.715 -0.225 12.694 1.00 89.19 122 CYS A O 1
ATOM 946 N N . ARG A 1 123 ? 4.250 -2.395 12.916 1.00 88.38 123 ARG A N 1
ATOM 947 C CA . ARG A 1 123 ? 3.502 -2.597 14.167 1.00 88.38 123 ARG A CA 1
ATOM 948 C C . ARG A 1 123 ? 3.944 -1.675 15.302 1.00 88.38 123 ARG A C 1
ATOM 950 O O . ARG A 1 123 ? 3.209 -1.517 16.261 1.00 88.38 123 ARG A O 1
ATOM 957 N N . GLU A 1 124 ? 5.113 -1.062 15.286 1.00 84.25 124 GLU A N 1
ATOM 958 C CA . GLU A 1 124 ? 5.492 -0.203 16.417 1.00 84.25 124 GLU A CA 1
ATOM 959 C C . GLU A 1 124 ? 4.811 1.173 16.385 1.00 84.25 124 GLU A C 1
ATOM 961 O O . GLU A 1 124 ? 4.601 1.758 17.439 1.00 84.25 124 GLU A O 1
ATOM 966 N N . TRP A 1 125 ? 4.435 1.677 15.209 1.00 84.94 125 TRP A N 1
ATOM 967 C CA . TRP A 1 125 ? 4.043 3.084 15.042 1.00 84.94 125 TRP A CA 1
ATOM 968 C C . TRP A 1 125 ? 3.083 3.317 13.873 1.00 84.94 125 TRP A C 1
ATOM 970 O O . TRP A 1 125 ? 2.949 4.438 13.418 1.00 84.94 125 TRP A O 1
ATOM 980 N N . SER A 1 126 ? 2.441 2.286 13.324 1.00 90.50 126 SER A N 1
ATOM 981 C CA . SER A 1 126 ? 1.488 2.433 12.220 1.00 90.50 126 SER A CA 1
ATOM 982 C C . SER A 1 126 ? 0.375 1.389 12.304 1.00 90.50 126 SER A C 1
ATOM 984 O O . SER A 1 126 ? 0.589 0.288 12.819 1.00 90.50 126 SER A O 1
ATOM 986 N N . ASN A 1 127 ? -0.816 1.737 11.812 1.00 92.56 127 ASN A N 1
ATOM 987 C CA . ASN A 1 127 ? -1.929 0.807 11.605 1.00 92.56 127 ASN A CA 1
ATOM 988 C C . ASN A 1 127 ? -2.076 0.351 10.143 1.00 92.56 127 ASN A C 1
ATOM 990 O O . ASN A 1 127 ? -2.894 -0.525 9.876 1.00 92.56 127 ASN A O 1
ATOM 994 N N . VAL A 1 128 ? -1.285 0.901 9.212 1.00 94.06 128 VAL A N 1
ATOM 995 C CA . VAL A 1 128 ? -1.334 0.559 7.783 1.00 94.06 128 VAL A CA 1
ATOM 996 C C . VAL A 1 128 ? 0.076 0.436 7.217 1.00 94.06 128 VAL A C 1
ATOM 998 O O . VAL A 1 128 ? 0.887 1.359 7.290 1.00 94.06 128 VAL A O 1
ATOM 1001 N N . GLU A 1 129 ? 0.361 -0.686 6.572 1.00 93.88 129 GLU A N 1
ATOM 1002 C CA . GLU A 1 129 ? 1.551 -0.867 5.745 1.00 93.88 129 GLU A CA 1
ATOM 1003 C C . GLU A 1 129 ? 1.131 -1.057 4.292 1.00 93.88 129 GLU A C 1
ATOM 1005 O O . GLU A 1 129 ? 0.280 -1.891 3.995 1.00 93.88 129 GLU A O 1
ATOM 1010 N N . VAL A 1 130 ? 1.747 -0.307 3.378 1.00 94.38 130 VAL A N 1
ATOM 1011 C CA . VAL A 1 130 ? 1.497 -0.433 1.940 1.00 94.38 130 VAL A CA 1
ATOM 1012 C C . VAL A 1 130 ? 2.685 -1.054 1.225 1.00 94.38 130 VAL A C 1
ATOM 1014 O O . VAL A 1 130 ? 3.821 -0.599 1.353 1.00 94.38 130 VAL A O 1
ATOM 1017 N N . GLU A 1 131 ? 2.418 -2.054 0.399 1.00 92.69 131 GLU A N 1
ATOM 1018 C CA . GLU A 1 131 ? 3.395 -2.638 -0.510 1.00 92.69 131 GLU A CA 1
ATOM 1019 C C . GLU A 1 131 ? 2.963 -2.421 -1.959 1.00 92.69 131 GLU A C 1
ATOM 1021 O O . GLU A 1 131 ? 1.817 -2.673 -2.333 1.00 92.69 131 GLU A O 1
ATOM 1026 N N . LEU A 1 132 ? 3.896 -1.961 -2.792 1.00 92.69 132 LEU A N 1
ATOM 1027 C CA . LEU A 1 132 ? 3.698 -1.895 -4.233 1.00 92.69 132 LEU A CA 1
ATOM 1028 C C . LEU A 1 132 ? 4.219 -3.181 -4.874 1.00 92.69 132 LEU A C 1
ATOM 1030 O O . LEU A 1 132 ? 5.419 -3.450 -4.833 1.00 92.69 132 LEU A O 1
ATOM 1034 N N . LEU A 1 133 ? 3.336 -3.915 -5.544 1.00 91.88 133 LEU A N 1
ATOM 1035 C CA . LEU A 1 133 ? 3.706 -5.082 -6.332 1.00 91.88 133 LEU A CA 1
ATOM 1036 C C . LEU A 1 133 ? 3.849 -4.691 -7.805 1.00 91.88 133 LEU A C 1
ATOM 1038 O O . LEU A 1 133 ? 2.943 -4.100 -8.397 1.00 91.88 133 LEU A O 1
ATOM 1042 N N . GLU A 1 134 ? 4.988 -5.027 -8.410 1.00 91.69 134 GLU A N 1
ATOM 1043 C CA . GLU A 1 134 ? 5.316 -4.653 -9.788 1.00 91.69 134 GLU A CA 1
ATOM 1044 C C . GLU A 1 134 ? 5.766 -5.869 -10.610 1.00 91.69 134 GLU A C 1
ATOM 1046 O O . GLU A 1 134 ? 6.716 -6.564 -10.261 1.00 91.69 134 GLU A O 1
ATOM 1051 N N . TRP A 1 135 ? 5.123 -6.080 -11.761 1.00 90.88 135 TRP A N 1
ATOM 1052 C CA . TRP A 1 135 ? 5.501 -7.086 -12.767 1.00 90.88 135 TRP A CA 1
ATOM 1053 C C . TRP A 1 135 ? 6.200 -6.471 -13.980 1.00 90.88 135 TRP A C 1
ATOM 1055 O O . TRP A 1 135 ? 6.665 -7.176 -14.875 1.00 90.88 135 TRP A O 1
ATOM 1065 N N . VAL A 1 136 ? 6.273 -5.143 -14.019 1.00 89.62 136 VAL A N 1
ATOM 1066 C CA . VAL A 1 136 ? 6.942 -4.374 -15.064 1.00 89.62 136 VAL A CA 1
ATOM 1067 C C . VAL A 1 136 ? 7.913 -3.371 -14.435 1.00 89.62 136 VAL A C 1
ATOM 1069 O O . VAL A 1 136 ? 7.604 -2.795 -13.389 1.00 89.62 136 VAL A O 1
ATOM 1072 N N . PRO A 1 137 ? 9.072 -3.101 -15.064 1.00 89.25 137 PRO A N 1
ATOM 1073 C CA . PRO A 1 137 ? 10.060 -2.172 -14.518 1.00 89.25 137 PRO A CA 1
ATOM 1074 C C . PRO A 1 137 ? 9.492 -0.767 -14.322 1.00 89.25 137 PRO A C 1
ATOM 1076 O O . PRO A 1 137 ? 8.905 -0.202 -15.253 1.00 89.25 137 PRO A O 1
ATOM 1079 N N . ARG A 1 138 ? 9.657 -0.205 -13.118 1.00 88.00 138 ARG A N 1
ATOM 1080 C CA . ARG A 1 138 ? 9.222 1.159 -12.794 1.00 88.00 138 ARG A CA 1
ATOM 1081 C C . ARG A 1 138 ? 9.961 2.184 -13.661 1.00 88.00 138 ARG A C 1
ATOM 1083 O O . ARG A 1 138 ? 11.191 2.124 -13.730 1.00 88.00 138 ARG A O 1
ATOM 1090 N N . PRO A 1 139 ? 9.263 3.137 -14.308 1.00 88.12 139 PRO A N 1
ATOM 1091 C CA . PRO A 1 139 ? 9.937 4.234 -14.988 1.00 88.12 139 PRO A CA 1
ATOM 1092 C C . PRO A 1 139 ? 10.827 5.022 -14.009 1.00 88.12 139 PRO A C 1
ATOM 1094 O O . PRO A 1 139 ? 10.433 5.223 -12.855 1.00 88.12 139 PRO A O 1
ATOM 1097 N N . PRO A 1 140 ? 12.011 5.495 -14.434 1.00 89.69 140 PRO A N 1
ATOM 1098 C CA . PRO A 1 140 ? 12.913 6.238 -13.559 1.00 89.69 140 PRO A CA 1
ATOM 1099 C C . PRO A 1 140 ? 12.279 7.547 -13.069 1.00 89.69 140 PRO A C 1
ATOM 1101 O O . PRO A 1 140 ? 11.550 8.213 -13.806 1.00 89.69 140 PRO A O 1
ATOM 1104 N N . GLY A 1 141 ? 12.584 7.917 -11.822 1.00 91.88 141 GLY A N 1
ATOM 1105 C CA . GLY A 1 141 ? 12.017 9.102 -11.170 1.00 91.88 141 GLY A CA 1
ATOM 1106 C C . GLY A 1 141 ? 10.564 8.946 -10.731 1.00 91.88 141 GLY A C 1
ATOM 1107 O O . GLY A 1 141 ? 9.888 9.946 -10.536 1.00 91.88 141 GLY A O 1
ATOM 1108 N N . THR A 1 142 ? 10.061 7.718 -10.622 1.00 93.44 142 THR A N 1
ATOM 1109 C CA . THR A 1 142 ? 8.684 7.467 -10.188 1.00 93.44 142 THR A CA 1
ATOM 1110 C C . THR A 1 142 ? 8.642 7.094 -8.712 1.00 93.44 142 THR A C 1
ATOM 1112 O O . THR A 1 142 ? 9.256 6.106 -8.297 1.00 93.44 142 THR A O 1
ATOM 1115 N N . GLU A 1 143 ? 7.867 7.847 -7.943 1.00 91.69 143 GLU A N 1
ATOM 1116 C CA . GLU A 1 143 ? 7.664 7.648 -6.509 1.00 91.69 143 GLU A CA 1
ATOM 1117 C C . GLU A 1 143 ? 6.219 7.241 -6.209 1.00 91.69 143 GLU A C 1
ATOM 1119 O O . GLU A 1 143 ? 5.290 7.602 -6.936 1.00 91.69 143 GLU A O 1
ATOM 1124 N N . LEU A 1 144 ? 6.040 6.464 -5.139 1.00 92.00 144 LEU A N 1
ATOM 1125 C CA . LEU A 1 144 ? 4.729 6.091 -4.621 1.00 92.00 144 LEU A CA 1
ATOM 1126 C C . LEU A 1 144 ? 4.217 7.212 -3.716 1.00 92.00 144 LEU A C 1
ATOM 1128 O O . LEU A 1 144 ? 4.862 7.556 -2.730 1.00 92.00 144 LEU A O 1
ATOM 1132 N N . TYR A 1 145 ? 3.041 7.740 -4.031 1.00 92.75 145 TYR A N 1
ATOM 1133 C CA . TYR A 1 145 ? 2.332 8.700 -3.197 1.00 92.75 145 TYR A CA 1
ATOM 1134 C C . TYR A 1 145 ? 1.028 8.086 -2.709 1.00 92.75 145 TYR A C 1
ATOM 1136 O O . TYR A 1 145 ? 0.197 7.680 -3.520 1.00 92.75 145 TYR A O 1
ATOM 1144 N N . GLY A 1 146 ? 0.847 8.067 -1.391 1.00 92.44 146 GLY A N 1
ATOM 1145 C CA . GLY A 1 146 ? -0.401 7.693 -0.734 1.00 92.44 146 GLY A CA 1
ATOM 1146 C C . GLY A 1 146 ? -1.118 8.904 -0.153 1.00 92.44 146 GLY A C 1
ATOM 1147 O O . GLY A 1 146 ? -0.486 9.888 0.240 1.00 92.44 146 GLY A O 1
ATOM 1148 N N . ARG A 1 147 ? -2.444 8.831 -0.090 1.00 94.50 147 ARG A N 1
ATOM 1149 C CA . ARG A 1 147 ? -3.283 9.743 0.688 1.00 94.50 147 ARG A CA 1
ATOM 1150 C C . ARG A 1 147 ? -4.368 8.925 1.368 1.00 94.50 147 ARG A C 1
ATOM 1152 O O . ARG A 1 147 ? -5.128 8.270 0.669 1.00 94.50 147 ARG A O 1
ATOM 1159 N N . CYS A 1 148 ? -4.452 9.045 2.682 1.00 94.69 148 CYS A N 1
ATOM 1160 C CA . CYS A 1 148 ? -5.468 8.416 3.517 1.00 94.69 148 CYS A CA 1
ATOM 1161 C C . CYS A 1 148 ? -6.157 9.489 4.363 1.00 94.69 148 CYS A C 1
ATOM 1163 O O . CYS A 1 148 ? -5.565 10.545 4.622 1.00 94.69 148 CYS A O 1
ATOM 1165 N N . GLU A 1 149 ? -7.375 9.222 4.810 1.00 95.12 149 GLU A N 1
ATOM 1166 C CA . GLU A 1 149 ? -7.999 9.943 5.906 1.00 95.12 149 GLU A CA 1
ATOM 1167 C C . GLU A 1 149 ? -7.329 9.556 7.228 1.00 95.12 149 GLU A C 1
ATOM 1169 O O . GLU A 1 149 ? -7.083 8.385 7.519 1.00 95.12 149 GLU A O 1
ATOM 1174 N N . LEU A 1 150 ? -6.988 10.571 8.020 1.00 94.12 150 LEU A N 1
ATOM 1175 C CA . LEU A 1 150 ? -6.373 10.380 9.327 1.00 94.12 150 LEU A CA 1
ATOM 1176 C C . LEU A 1 150 ? -7.447 10.285 10.403 1.00 94.12 150 LEU A C 1
ATOM 1178 O O . LEU A 1 150 ? -8.470 10.969 10.326 1.00 94.12 150 LEU A O 1
ATOM 1182 N N . SER A 1 151 ? -7.185 9.477 11.426 1.00 92.75 151 SER A N 1
ATOM 1183 C CA . SER A 1 151 ? -8.079 9.347 12.570 1.00 92.75 151 SER A CA 1
ATOM 1184 C C . SER A 1 151 ? -8.211 10.672 13.326 1.00 92.75 151 SER A C 1
ATOM 1186 O O . SER A 1 151 ? -7.227 11.343 13.643 1.00 92.75 151 SER A O 1
ATOM 1188 N N . TRP A 1 152 ? -9.449 11.028 13.669 1.00 90.06 152 TRP A N 1
ATOM 1189 C CA . TRP A 1 152 ? -9.751 12.138 14.577 1.00 90.06 152 TRP A CA 1
ATOM 1190 C C . TRP A 1 152 ? -9.598 11.753 16.057 1.00 90.06 152 TRP A C 1
ATOM 1192 O O . TRP A 1 152 ? -9.623 12.635 16.916 1.00 90.06 152 TRP A O 1
ATOM 1202 N N . LEU A 1 153 ? -9.484 10.454 16.351 1.00 87.00 153 LEU A N 1
ATOM 1203 C CA . LEU A 1 153 ? -9.368 9.864 17.686 1.00 87.00 153 LEU A CA 1
ATOM 1204 C C . LEU A 1 153 ? -8.284 8.772 17.664 1.00 87.00 153 LEU A C 1
ATOM 1206 O O . LEU A 1 153 ? -8.593 7.588 17.843 1.00 87.00 153 LEU A O 1
ATOM 1210 N N . PRO A 1 154 ? -7.011 9.143 17.432 1.00 85.38 154 PRO A N 1
ATOM 1211 C CA . PRO A 1 154 ? -5.927 8.178 17.295 1.00 85.38 154 PRO A CA 1
ATOM 1212 C C . PRO A 1 154 ? -5.749 7.319 18.550 1.00 85.38 154 PRO A C 1
ATOM 1214 O O . PRO A 1 154 ? -5.310 6.186 18.436 1.00 85.38 154 PRO A O 1
ATOM 1217 N N . GLU A 1 155 ? -6.151 7.783 19.737 1.00 83.31 155 GLU A N 1
ATOM 1218 C CA . GLU A 1 155 ? -6.081 6.981 20.964 1.00 83.31 155 GLU A CA 1
ATOM 1219 C C . GLU A 1 155 ? -7.049 5.784 20.962 1.00 83.31 155 GLU A C 1
ATOM 1221 O O . GLU A 1 155 ? -6.881 4.855 21.752 1.00 83.31 155 GLU A O 1
ATOM 1226 N N . ILE A 1 156 ? -8.078 5.815 20.109 1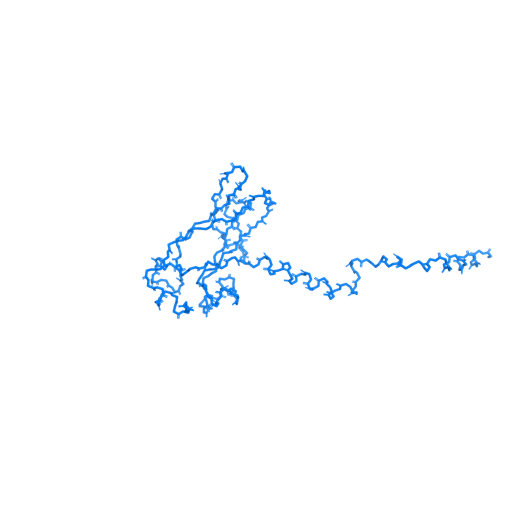.00 80.94 156 ILE A N 1
ATOM 1227 C CA . ILE A 1 156 ? -9.049 4.730 19.933 1.00 80.94 156 ILE A CA 1
ATOM 1228 C C . ILE A 1 156 ? -8.659 3.866 18.734 1.00 80.94 156 ILE A C 1
ATOM 1230 O O . ILE A 1 156 ? -8.616 2.644 18.865 1.00 80.94 156 ILE A O 1
ATOM 1234 N N . ASP A 1 157 ? -8.347 4.496 17.601 1.00 79.56 157 ASP A N 1
ATOM 1235 C CA . ASP A 1 157 ? -8.089 3.788 16.340 1.00 79.56 157 ASP A CA 1
ATOM 1236 C C . ASP A 1 157 ? -6.663 3.210 16.285 1.00 79.56 157 ASP A C 1
ATOM 1238 O O . ASP A 1 157 ? -6.414 2.168 15.679 1.00 79.56 157 ASP A O 1
ATOM 1242 N N . CYS A 1 158 ? -5.721 3.859 16.973 1.00 82.69 158 CYS A N 1
ATOM 1243 C CA . CYS A 1 158 ? -4.324 3.458 17.096 1.00 82.69 158 CYS A CA 1
ATOM 1244 C C . CYS A 1 158 ? -3.823 3.645 18.539 1.00 82.69 158 CYS A C 1
ATOM 1246 O O . CYS A 1 158 ? -2.936 4.463 18.778 1.00 82.69 158 CYS A O 1
ATOM 1248 N N . PRO A 1 159 ? -4.302 2.867 19.525 1.00 74.94 159 PRO A N 1
ATOM 1249 C CA . PRO A 1 159 ? -3.944 3.033 20.945 1.00 74.94 159 PRO A CA 1
ATOM 12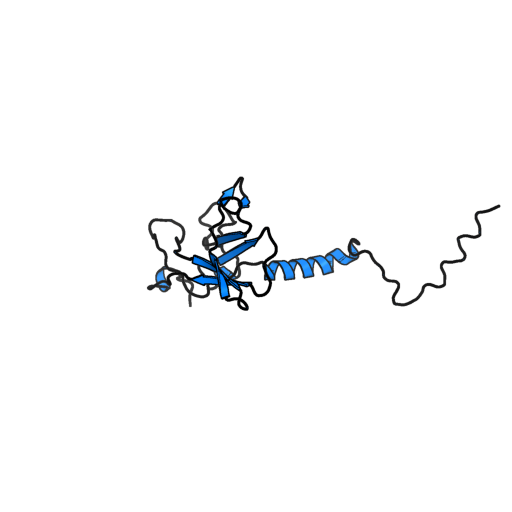50 C C . PRO A 1 159 ? -2.450 2.811 21.267 1.00 74.94 159 PRO A C 1
ATOM 1252 O O . PRO A 1 159 ? -2.037 2.879 22.419 1.00 74.94 159 PRO A O 1
ATOM 1255 N N . PHE A 1 160 ? -1.648 2.497 20.254 1.00 74.31 160 PHE A N 1
ATOM 1256 C CA . PHE A 1 160 ? -0.204 2.289 20.289 1.00 74.31 160 PHE A CA 1
ATOM 1257 C C . PHE A 1 160 ? 0.596 3.470 19.710 1.00 74.31 160 PHE A C 1
ATOM 1259 O O . PHE A 1 160 ? 1.822 3.423 19.723 1.00 74.31 160 PHE A O 1
ATOM 1266 N N . TYR A 1 161 ? -0.076 4.491 19.171 1.00 62.91 161 TYR A N 1
ATOM 1267 C CA . TYR A 1 161 ? 0.536 5.769 18.816 1.00 62.91 161 TYR A CA 1
ATOM 1268 C C . TYR A 1 161 ? 0.776 6.561 20.112 1.00 62.91 161 TYR A C 1
ATOM 1270 O O . TYR A 1 161 ? -0.158 7.150 20.653 1.00 62.91 161 TYR A O 1
ATOM 1278 N N . GLU A 1 162 ? 2.007 6.542 20.630 1.00 53.50 162 GLU A N 1
ATOM 1279 C CA . GLU A 1 162 ? 2.464 7.385 21.755 1.00 53.50 162 GLU A CA 1
ATOM 1280 C C . GLU A 1 162 ? 3.511 8.416 21.312 1.00 53.50 162 GLU A C 1
ATOM 1282 O O . GLU A 1 162 ? 4.422 8.053 20.530 1.00 53.50 162 GLU A O 1
#

Radius of gyration: 24.62 Å; chains: 1; bounding box: 73×57×47 Å

Sequence (162 aa):
RLRSLVDAEVDEWSAPWAFMGSICDDAYDGPLAEVTELLRRDQIGACVPECVADQDSTTPLLETDCVYRLVNIYTGEQVDLARCERKDGVWAPPGGEGRCYVERVDREGLTPDPADDLSPRCREWSNVEVELLEWVPRPPGTELYGRCELSWLPEIDCPFYE